Protein AF-A0A7V0W0X7-F1 (afdb_monomer_lite)

Secondary structure (DSSP, 8-state):
--HHHHHHHHHHHHHHHHHHHHHHHHH---HHHHHHHHHHHHHHHHHHHHHH-

Foldseek 3Di:
DDPVVVLVVLLVVLVVLLVVLCVQLVPDPDPVSVVVSNVSSVVSVVVNVVSVD

Structure (mmCIF, N/CA/C/O backbone):
data_AF-A0A7V0W0X7-F1
#
_entry.id   AF-A0A7V0W0X7-F1
#
loop_
_atom_site.group_PDB
_atom_site.id
_atom_site.type_symbol
_atom_site.label_atom_id
_atom_site.label_alt_id
_atom_site.label_comp_id
_atom_site.label_asym_id
_atom_site.label_entity_id
_atom_site.label_seq_id
_atom_site.pdbx_PDB_ins_code
_atom_site.Cartn_x
_atom_site.Cartn_y
_atom_site.Cartn_z
_atom_site.occupancy
_atom_site.B_iso_or_equiv
_atom_site.auth_seq_id
_atom_site.auth_comp_id
_atom_site.auth_asym_id
_atom_site.auth_atom_id
_atom_site.pdbx_PDB_model_num
ATOM 1 N N . MET A 1 1 ? 15.747 12.725 -16.049 1.00 72.00 1 MET A N 1
ATOM 2 C CA . MET A 1 1 ? 15.024 11.497 -15.650 1.00 72.00 1 MET A CA 1
ATOM 3 C C . MET A 1 1 ? 15.163 10.492 -16.787 1.00 72.00 1 MET A C 1
ATOM 5 O O . MET A 1 1 ? 14.959 10.903 -17.920 1.00 72.00 1 MET A O 1
ATOM 9 N N . ASN A 1 2 ? 15.556 9.241 -16.536 1.00 93.69 2 ASN A N 1
ATOM 10 C CA . ASN A 1 2 ? 15.523 8.178 -17.552 1.00 93.69 2 ASN A CA 1
ATOM 11 C C . ASN A 1 2 ? 14.524 7.094 -17.119 1.00 93.69 2 ASN A C 1
ATOM 13 O O . ASN A 1 2 ? 14.134 7.057 -15.952 1.00 93.69 2 ASN A O 1
ATOM 17 N N . ILE A 1 3 ? 14.115 6.236 -18.053 1.00 95.88 3 ILE A N 1
ATOM 18 C CA . ILE A 1 3 ? 13.047 5.245 -17.838 1.00 95.88 3 ILE A CA 1
ATOM 19 C C . ILE A 1 3 ? 13.356 4.330 -16.645 1.00 95.88 3 ILE A C 1
ATOM 21 O O . ILE A 1 3 ? 12.482 4.091 -15.820 1.00 95.88 3 ILE A O 1
ATOM 25 N N . ILE A 1 4 ? 14.613 3.902 -16.491 1.00 96.19 4 ILE A N 1
ATOM 26 C CA . ILE A 1 4 ? 15.048 3.041 -15.379 1.00 96.19 4 ILE A CA 1
ATOM 27 C C . ILE A 1 4 ? 14.829 3.729 -14.026 1.00 96.19 4 ILE A C 1
ATOM 29 O O . ILE A 1 4 ? 14.330 3.116 -13.083 1.00 96.19 4 ILE A O 1
ATOM 33 N N . ASN A 1 5 ? 15.190 5.007 -13.912 1.00 97.25 5 ASN A N 1
ATOM 34 C CA . ASN A 1 5 ? 15.000 5.754 -12.672 1.00 97.25 5 ASN A CA 1
ATOM 35 C C . ASN A 1 5 ? 13.515 6.023 -12.395 1.00 97.25 5 ASN A C 1
ATOM 37 O O . ASN A 1 5 ? 13.107 5.949 -11.240 1.00 97.25 5 ASN A O 1
ATOM 41 N N . THR A 1 6 ? 12.704 6.273 -13.427 1.00 97.81 6 THR A N 1
ATOM 42 C CA . THR A 1 6 ? 11.246 6.406 -13.277 1.00 97.81 6 THR A CA 1
ATOM 43 C C . THR A 1 6 ? 10.619 5.105 -12.776 1.00 97.81 6 THR A C 1
ATOM 45 O O . THR A 1 6 ? 9.839 5.138 -11.830 1.00 97.81 6 THR A O 1
ATOM 48 N N . LEU A 1 7 ? 11.012 3.960 -13.344 1.00 98.12 7 LEU A N 1
ATOM 49 C CA . LEU A 1 7 ? 10.501 2.648 -12.945 1.00 98.12 7 LEU A CA 1
ATOM 50 C C . LEU A 1 7 ? 10.854 2.317 -11.490 1.00 98.12 7 LEU A C 1
ATOM 52 O O . LEU A 1 7 ? 9.997 1.900 -10.719 1.00 98.12 7 LEU A O 1
ATOM 56 N N . ARG A 1 8 ? 12.095 2.593 -11.071 1.00 98.19 8 ARG A N 1
ATOM 57 C CA . ARG A 1 8 ? 12.514 2.422 -9.669 1.00 98.19 8 ARG A CA 1
ATOM 58 C C . ARG A 1 8 ? 11.717 3.294 -8.705 1.00 98.19 8 ARG A C 1
ATOM 60 O O . ARG A 1 8 ? 11.419 2.852 -7.599 1.00 98.19 8 ARG A O 1
ATOM 67 N N . THR A 1 9 ? 11.408 4.529 -9.092 1.00 98.31 9 THR A N 1
ATOM 68 C CA . THR A 1 9 ? 10.569 5.417 -8.278 1.00 98.31 9 THR A CA 1
ATOM 69 C C . THR A 1 9 ? 9.144 4.882 -8.175 1.00 98.31 9 THR A C 1
ATOM 71 O O . THR A 1 9 ? 8.597 4.886 -7.077 1.00 98.31 9 THR A O 1
ATOM 74 N N . ALA A 1 10 ? 8.574 4.372 -9.271 1.00 98.38 10 ALA A N 1
ATOM 75 C CA . ALA A 1 10 ? 7.246 3.764 -9.269 1.00 98.38 10 ALA A CA 1
ATOM 76 C C . ALA A 1 10 ? 7.191 2.537 -8.343 1.00 98.38 10 ALA A C 1
ATOM 78 O O . ALA A 1 10 ? 6.376 2.510 -7.433 1.00 98.38 10 ALA A O 1
ATOM 79 N N . ILE A 1 11 ? 8.140 1.600 -8.462 1.00 98.75 11 ILE A N 1
ATOM 80 C CA . ILE A 1 11 ? 8.221 0.418 -7.581 1.00 98.75 11 ILE A CA 1
ATOM 81 C C . ILE A 1 11 ? 8.307 0.821 -6.100 1.00 98.75 11 ILE A C 1
ATOM 83 O O . ILE A 1 11 ? 7.628 0.246 -5.253 1.00 98.75 11 ILE A O 1
ATOM 87 N N . LYS A 1 12 ? 9.112 1.841 -5.765 1.00 98.69 12 LYS A N 1
ATOM 88 C CA . LYS A 1 12 ? 9.189 2.354 -4.387 1.00 98.69 12 LYS A CA 1
ATOM 89 C C . LYS A 1 12 ? 7.864 2.945 -3.910 1.00 98.69 12 LYS A C 1
ATOM 91 O O . LYS A 1 12 ? 7.520 2.750 -2.750 1.00 98.69 12 LYS A O 1
ATOM 96 N N . ALA A 1 13 ? 7.145 3.652 -4.781 1.00 98.75 13 ALA A N 1
ATOM 97 C CA . ALA A 1 13 ? 5.835 4.198 -4.454 1.00 98.75 13 ALA A CA 1
ATOM 98 C C . ALA A 1 13 ? 4.828 3.079 -4.146 1.00 98.75 13 ALA A C 1
ATOM 100 O O . ALA A 1 13 ? 4.144 3.170 -3.130 1.00 98.75 13 ALA A O 1
ATOM 101 N N . GLU A 1 14 ? 4.818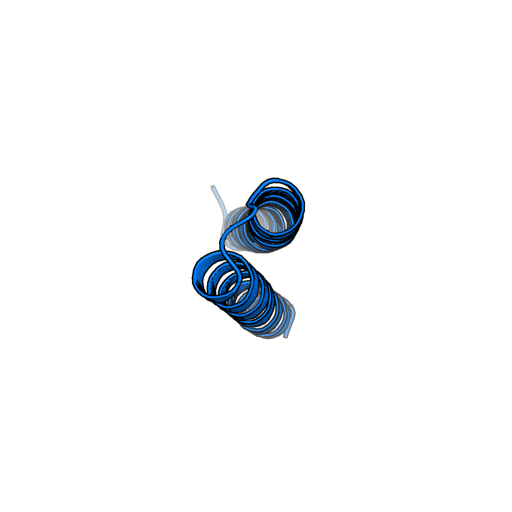 1.999 -4.936 1.00 98.81 14 GLU A N 1
ATOM 102 C CA . GLU A 1 14 ? 3.959 0.835 -4.680 1.00 98.81 14 GLU A CA 1
ATOM 103 C C . GLU A 1 14 ? 4.264 0.187 -3.323 1.00 98.81 14 GLU A C 1
ATOM 105 O O . GLU A 1 14 ? 3.359 -0.098 -2.542 1.00 98.81 14 GLU A O 1
ATOM 110 N N . ILE A 1 15 ? 5.546 0.002 -2.989 1.00 98.81 15 ILE A N 1
ATOM 111 C CA . ILE A 1 15 ? 5.965 -0.559 -1.693 1.00 98.81 15 ILE A CA 1
ATOM 112 C C . ILE A 1 15 ? 5.517 0.344 -0.534 1.00 98.81 15 ILE A C 1
ATOM 114 O O . ILE A 1 15 ? 4.937 -0.139 0.439 1.00 98.81 15 ILE A O 1
ATOM 118 N N . SER A 1 16 ? 5.733 1.659 -0.640 1.00 98.81 16 SER A N 1
ATOM 119 C CA . SER A 1 16 ? 5.305 2.611 0.390 1.00 98.81 16 SER A CA 1
ATOM 120 C C . SER A 1 16 ? 3.782 2.661 0.543 1.00 98.81 16 SER A C 1
ATOM 122 O O . SER A 1 16 ? 3.288 2.758 1.666 1.00 98.81 16 SER A O 1
ATOM 124 N N . ALA A 1 17 ? 3.026 2.552 -0.551 1.00 98.81 17 ALA A N 1
ATOM 125 C CA . ALA A 1 17 ? 1.568 2.515 -0.508 1.00 98.81 17 ALA A CA 1
ATOM 126 C C . ALA A 1 17 ? 1.051 1.235 0.174 1.00 98.81 17 ALA A C 1
ATOM 128 O O . ALA A 1 17 ? 0.143 1.308 1.003 1.00 98.81 17 ALA A O 1
ATOM 129 N N . GLN A 1 18 ? 1.678 0.078 -0.077 1.00 98.81 18 GLN A N 1
ATOM 130 C CA . GLN A 1 18 ? 1.361 -1.163 0.643 1.00 98.81 18 GLN A CA 1
ATOM 131 C C . GLN A 1 18 ? 1.535 -1.020 2.158 1.00 98.81 18 GLN A C 1
ATOM 133 O O . GLN A 1 18 ? 0.670 -1.457 2.918 1.00 98.81 18 GLN A O 1
ATOM 138 N N . GLU A 1 19 ? 2.657 -0.450 2.606 1.00 98.81 19 GLU A N 1
ATOM 139 C CA . GLU A 1 19 ? 2.928 -0.221 4.030 1.00 98.81 19 GLU A CA 1
ATOM 140 C C . GLU A 1 19 ? 1.931 0.770 4.633 1.00 98.81 19 GLU A C 1
ATOM 142 O O . GLU A 1 19 ? 1.361 0.503 5.690 1.00 98.81 19 GLU A O 1
ATOM 147 N N . MET A 1 20 ? 1.654 1.868 3.926 1.00 98.81 20 MET A N 1
ATOM 148 C CA . MET A 1 20 ? 0.684 2.876 4.346 1.00 98.81 20 MET A CA 1
ATOM 149 C C . MET A 1 20 ? -0.702 2.263 4.568 1.00 98.81 20 MET A C 1
ATOM 151 O O . MET A 1 20 ? -1.269 2.415 5.648 1.00 98.81 20 MET A O 1
ATOM 155 N N . TYR A 1 21 ? -1.237 1.527 3.590 1.00 98.88 21 TYR A N 1
ATOM 156 C CA . TYR A 1 21 ? -2.556 0.914 3.730 1.00 98.88 21 TYR A CA 1
ATOM 157 C C . TYR A 1 21 ? -2.595 -0.155 4.824 1.00 98.88 21 TYR A C 1
ATOM 159 O O . TYR A 1 21 ? -3.571 -0.221 5.566 1.00 98.88 21 TYR A O 1
ATOM 167 N N . LYS A 1 22 ? -1.536 -0.957 4.995 1.00 98.81 22 LYS A N 1
ATOM 168 C CA . LYS A 1 22 ? -1.463 -1.901 6.123 1.00 98.81 22 LYS A CA 1
ATOM 169 C C . LYS A 1 22 ? -1.522 -1.175 7.465 1.00 98.81 22 LYS A C 1
ATOM 171 O O . LYS A 1 22 ? -2.295 -1.585 8.321 1.00 98.81 22 LYS A O 1
ATOM 176 N N . ASN A 1 23 ? -0.788 -0.075 7.626 1.00 98.81 23 ASN A N 1
ATOM 177 C CA . ASN A 1 23 ? -0.826 0.715 8.858 1.00 98.81 23 ASN A CA 1
ATOM 178 C C . ASN A 1 23 ? -2.229 1.289 9.110 1.00 98.81 23 ASN A C 1
ATOM 180 O O . ASN A 1 23 ? -2.765 1.132 10.203 1.00 98.81 23 ASN A O 1
ATOM 184 N N . MET A 1 24 ? -2.883 1.842 8.082 1.00 98.69 24 MET A N 1
ATOM 185 C CA . MET A 1 24 ? -4.267 2.328 8.192 1.00 98.69 24 MET A CA 1
ATOM 186 C C . MET A 1 24 ? -5.258 1.212 8.573 1.00 98.69 24 MET A C 1
ATOM 188 O O . MET A 1 24 ? -6.210 1.456 9.316 1.00 98.69 24 MET A O 1
ATOM 192 N N . ALA A 1 25 ? -5.036 -0.017 8.094 1.00 98.75 25 ALA A N 1
ATOM 193 C CA . ALA A 1 25 ? -5.831 -1.188 8.463 1.00 98.75 25 ALA A CA 1
ATOM 194 C C . ALA A 1 25 ? -5.657 -1.583 9.942 1.00 98.75 25 ALA A C 1
ATOM 196 O O . ALA A 1 25 ? -6.598 -2.092 10.553 1.00 98.75 25 ALA A O 1
ATOM 197 N N . GLU A 1 26 ? -4.476 -1.360 10.525 1.00 98.44 26 GLU A N 1
ATOM 198 C CA . GLU A 1 26 ? -4.229 -1.620 11.948 1.00 98.44 26 GLU A CA 1
ATOM 199 C C . GLU A 1 26 ? -4.716 -0.494 12.866 1.00 98.44 26 GLU A C 1
ATOM 201 O O . GLU A 1 26 ? -5.104 -0.763 14.001 1.00 98.44 26 GLU A O 1
ATOM 206 N N . GLU A 1 27 ? -4.736 0.751 12.389 1.00 98.50 27 GLU A N 1
ATOM 207 C CA . GLU A 1 27 ? -5.160 1.916 13.177 1.00 98.50 27 GLU A CA 1
ATOM 208 C C . GLU A 1 27 ? -6.685 2.092 13.239 1.00 98.50 27 GLU A C 1
ATOM 210 O O . GLU A 1 27 ? -7.207 2.727 14.158 1.00 98.50 27 GLU A O 1
ATOM 215 N N . THR A 1 28 ? -7.423 1.540 12.274 1.00 98.25 28 THR A N 1
ATOM 216 C CA . THR A 1 28 ? -8.883 1.668 12.226 1.00 98.25 28 THR A CA 1
ATOM 217 C C . THR A 1 28 ? -9.598 0.627 13.090 1.00 98.25 28 THR A C 1
ATOM 219 O O . THR A 1 28 ? -9.240 -0.550 13.124 1.00 98.25 28 THR A O 1
ATOM 222 N N . THR A 1 29 ? -10.677 1.044 13.756 1.00 98.31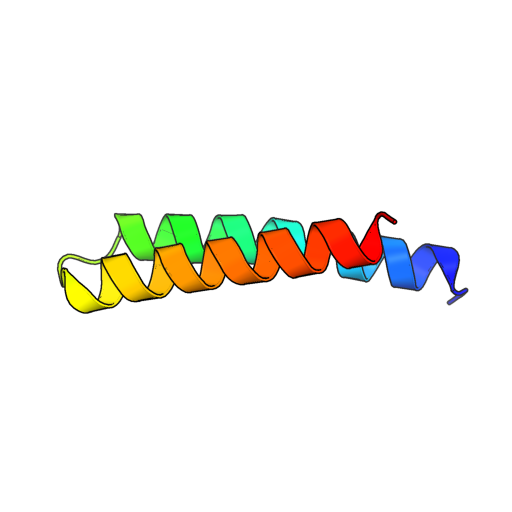 29 THR A N 1
ATOM 223 C CA . THR A 1 29 ? -11.578 0.155 14.513 1.00 98.31 29 THR A CA 1
ATOM 224 C C . THR A 1 29 ? -12.795 -0.293 13.706 1.00 98.31 29 THR A C 1
ATOM 226 O O . THR A 1 29 ? -13.518 -1.192 14.136 1.00 98.31 29 THR A O 1
ATOM 229 N N . ASN A 1 30 ? -13.040 0.313 12.540 1.00 98.62 30 ASN A N 1
ATOM 230 C CA . ASN A 1 30 ? -14.145 -0.067 11.670 1.00 98.62 30 ASN A CA 1
ATOM 231 C C . ASN A 1 30 ? -13.744 -1.297 10.817 1.00 98.62 30 ASN A C 1
ATOM 233 O O . ASN A 1 30 ? -12.759 -1.224 10.072 1.00 98.62 30 ASN A O 1
ATOM 237 N N . PRO A 1 31 ? -14.480 -2.422 10.901 1.00 98.38 31 PRO A N 1
ATOM 238 C CA . PRO A 1 31 ? -14.102 -3.661 10.222 1.00 98.38 31 PRO A CA 1
ATOM 239 C C . PRO A 1 31 ? -14.186 -3.566 8.692 1.00 98.38 31 PRO A C 1
ATOM 241 O O . PRO A 1 31 ? -13.356 -4.163 8.002 1.00 98.38 31 PRO A O 1
ATOM 244 N N . GLU A 1 32 ? -15.125 -2.792 8.143 1.00 98.62 32 GLU A N 1
ATOM 245 C CA . GLU A 1 32 ? -15.236 -2.577 6.697 1.00 98.62 32 GLU A CA 1
ATOM 246 C C . GLU A 1 32 ? -14.0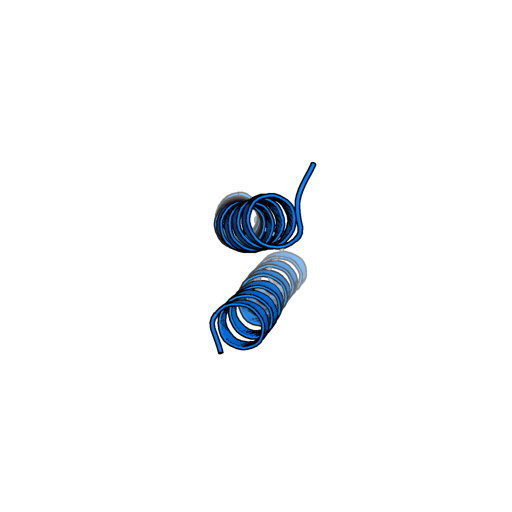35 -1.789 6.154 1.00 98.62 32 GLU A C 1
ATOM 248 O O . GLU A 1 32 ? -13.447 -2.163 5.139 1.00 98.62 32 GLU A O 1
ATOM 253 N N . ALA A 1 33 ? -13.612 -0.743 6.865 1.00 98.56 33 ALA A N 1
ATOM 254 C CA . ALA A 1 33 ? -12.439 0.057 6.539 1.00 98.56 33 ALA A CA 1
ATOM 255 C C . ALA A 1 33 ? -11.154 -0.775 6.643 1.00 98.56 33 ALA A C 1
ATOM 257 O O . ALA A 1 33 ? -10.316 -0.713 5.745 1.00 98.56 33 ALA A O 1
ATOM 258 N N . LYS A 1 34 ? -11.020 -1.609 7.686 1.00 98.81 34 LYS A N 1
ATOM 259 C CA . LYS A 1 34 ? -9.888 -2.538 7.826 1.00 98.81 34 LYS A CA 1
ATOM 260 C C . LYS A 1 34 ? -9.792 -3.479 6.626 1.00 98.81 34 LYS A C 1
ATOM 262 O O . LYS A 1 34 ? -8.721 -3.631 6.041 1.00 98.81 34 LYS A O 1
ATOM 267 N N . SER A 1 35 ? -10.918 -4.071 6.224 1.00 98.75 35 SER A N 1
ATOM 268 C CA . SER A 1 35 ? -10.978 -4.931 5.039 1.00 98.75 35 SER A CA 1
ATOM 269 C C . SER A 1 35 ? -10.603 -4.171 3.764 1.00 98.75 35 SER A C 1
ATOM 271 O O . SER A 1 35 ? -9.795 -4.663 2.976 1.00 98.75 35 SER A O 1
ATOM 273 N N . LEU A 1 36 ? -11.137 -2.962 3.567 1.00 98.81 36 LEU A N 1
ATOM 274 C CA . LEU A 1 36 ? -10.824 -2.128 2.407 1.00 98.81 36 LEU A CA 1
ATOM 275 C C . LEU A 1 36 ? -9.324 -1.823 2.312 1.00 98.81 36 LEU A C 1
ATOM 277 O O . LEU A 1 36 ? -8.732 -2.020 1.254 1.00 98.81 36 LEU A O 1
ATOM 281 N N . PHE A 1 37 ? -8.692 -1.394 3.403 1.00 98.88 37 PHE A N 1
ATOM 282 C CA . PHE A 1 37 ? -7.268 -1.066 3.395 1.00 98.88 37 PHE A CA 1
ATOM 283 C C . PHE A 1 37 ? -6.382 -2.279 3.087 1.00 98.88 37 PHE A C 1
ATOM 285 O O . PHE A 1 37 ? -5.438 -2.155 2.307 1.00 98.88 37 PHE A O 1
ATOM 292 N N . TYR A 1 38 ? -6.705 -3.474 3.591 1.00 98.88 38 TYR A N 1
ATOM 293 C CA . TYR A 1 38 ? -5.968 -4.673 3.180 1.00 98.88 38 TYR A CA 1
ATOM 294 C C . TYR A 1 38 ? -6.147 -5.008 1.694 1.00 98.88 38 TYR A C 1
ATOM 296 O O . TYR A 1 38 ? -5.179 -5.431 1.061 1.00 98.88 38 TYR A O 1
ATOM 304 N N . HIS A 1 39 ? -7.337 -4.801 1.118 1.00 98.81 39 HIS A N 1
ATOM 305 C CA . HIS A 1 39 ? -7.535 -4.976 -0.325 1.00 98.81 39 HIS A CA 1
ATOM 306 C C . HIS A 1 39 ? -6.692 -3.984 -1.131 1.00 98.81 39 HIS A C 1
ATOM 308 O O . HIS A 1 39 ? -6.024 -4.395 -2.077 1.00 98.81 39 HIS A O 1
ATOM 314 N N . LEU A 1 40 ? -6.660 -2.711 -0.723 1.00 98.88 40 LEU A N 1
ATOM 315 C CA . LEU A 1 40 ? -5.825 -1.691 -1.362 1.00 98.88 40 LEU A CA 1
ATOM 316 C C . LEU A 1 40 ? -4.339 -2.063 -1.287 1.00 98.88 40 LEU A C 1
ATOM 318 O O . LEU A 1 40 ? -3.670 -2.083 -2.314 1.00 98.88 40 LEU A O 1
ATOM 322 N N . ALA A 1 41 ? -3.841 -2.490 -0.121 1.00 98.81 41 ALA A N 1
ATOM 323 C CA . ALA A 1 41 ? -2.476 -3.009 0.003 1.00 98.81 41 ALA A CA 1
ATOM 324 C C . ALA A 1 41 ? -2.211 -4.215 -0.925 1.00 98.81 41 ALA A C 1
ATOM 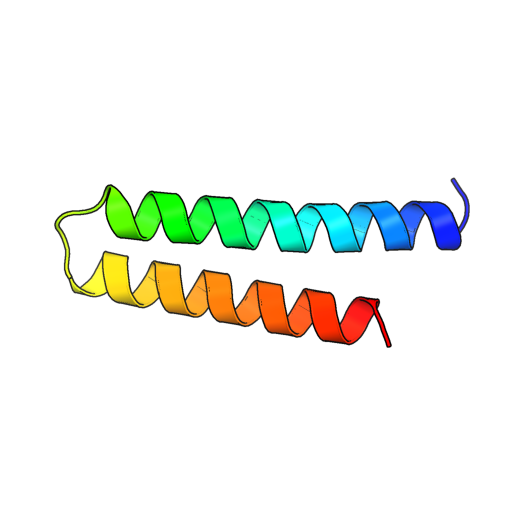326 O O . ALA A 1 41 ? -1.103 -4.388 -1.430 1.00 98.81 41 ALA A O 1
ATOM 327 N N . GLY A 1 42 ? -3.216 -5.062 -1.165 1.00 98.75 42 GLY A N 1
ATOM 328 C CA . GLY A 1 42 ? -3.133 -6.159 -2.132 1.00 98.75 42 GLY A CA 1
ATOM 329 C C . GLY A 1 42 ? -3.029 -5.688 -3.588 1.00 98.75 42 GLY A C 1
ATOM 330 O O . GLY A 1 42 ? -2.281 -6.281 -4.371 1.00 98.75 42 GLY A O 1
ATOM 331 N N . TYR A 1 43 ? -3.725 -4.611 -3.956 1.00 98.75 43 TYR A N 1
ATOM 332 C CA . TYR A 1 43 ? -3.638 -4.024 -5.296 1.00 98.75 43 TYR A CA 1
ATOM 333 C C . TYR A 1 43 ? -2.261 -3.429 -5.570 1.00 98.75 43 TYR A C 1
ATOM 335 O O . TYR A 1 43 ? -1.656 -3.779 -6.580 1.00 98.75 43 TYR A O 1
ATOM 343 N N . GLU A 1 44 ? -1.699 -2.669 -4.630 1.00 98.81 44 GLU A N 1
ATOM 344 C CA . GLU A 1 44 ? -0.356 -2.096 -4.807 1.00 98.81 44 GLU A CA 1
ATOM 345 C C . GLU A 1 44 ? 0.730 -3.182 -4.884 1.00 98.81 44 GLU A C 1
ATOM 347 O O . GLU A 1 44 ? 1.726 -3.044 -5.592 1.00 98.81 44 GLU A O 1
ATOM 352 N N . ARG A 1 45 ? 0.521 -4.341 -4.240 1.00 98.69 45 ARG A N 1
ATOM 353 C CA . ARG A 1 45 ? 1.390 -5.511 -4.448 1.00 98.69 45 ARG A CA 1
ATOM 354 C C . ARG A 1 45 ? 1.305 -6.051 -5.875 1.00 98.69 45 ARG A C 1
ATOM 356 O O . ARG A 1 45 ? 2.321 -6.461 -6.433 1.00 98.69 45 ARG A O 1
ATOM 363 N N . THR A 1 46 ? 0.113 -6.063 -6.461 1.00 98.62 46 THR A N 1
ATOM 364 C CA . THR A 1 46 ? -0.090 -6.494 -7.851 1.00 98.62 46 THR A CA 1
ATOM 365 C C . THR A 1 46 ? 0.559 -5.506 -8.823 1.00 98.62 46 THR A C 1
ATOM 367 O O . THR A 1 46 ? 1.231 -5.926 -9.763 1.00 98.62 46 THR A O 1
ATOM 370 N N . HIS A 1 47 ? 0.435 -4.200 -8.569 1.00 98.69 47 HIS A N 1
ATOM 371 C CA . HIS A 1 47 ? 1.120 -3.162 -9.342 1.00 98.69 47 HIS A CA 1
ATOM 372 C C . HIS A 1 47 ? 2.644 -3.289 -9.242 1.00 98.69 47 HIS A C 1
ATOM 374 O O . HIS A 1 47 ? 3.320 -3.286 -10.268 1.00 98.69 47 HIS A O 1
ATOM 380 N N . GLN A 1 48 ? 3.188 -3.494 -8.036 1.00 98.62 48 GLN A N 1
ATOM 381 C CA . GLN A 1 48 ? 4.617 -3.751 -7.838 1.00 98.62 48 GLN A CA 1
ATOM 382 C C . GLN A 1 48 ? 5.094 -4.924 -8.704 1.00 98.62 48 GLN A C 1
ATOM 384 O O . GLN A 1 48 ? 6.057 -4.777 -9.452 1.00 98.62 48 GLN A O 1
ATOM 389 N N . GLN A 1 49 ? 4.403 -6.067 -8.639 1.00 98.56 49 GLN A N 1
ATOM 390 C CA . GLN A 1 49 ? 4.756 -7.257 -9.419 1.00 98.56 49 GLN A CA 1
ATOM 391 C C . GLN A 1 49 ? 4.719 -6.998 -10.927 1.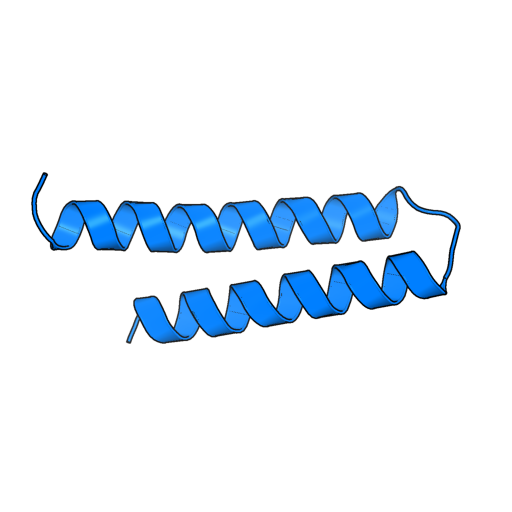00 98.56 49 GLN A C 1
ATOM 393 O O . GLN A 1 49 ? 5.565 -7.510 -11.654 1.00 98.56 49 GLN A O 1
ATOM 398 N N . PHE A 1 50 ? 3.762 -6.195 -11.398 1.00 98.44 50 PHE A N 1
ATOM 399 C CA . PHE A 1 50 ? 3.684 -5.794 -12.800 1.00 98.44 50 PHE A CA 1
ATOM 400 C C . PHE A 1 50 ? 4.865 -4.907 -13.223 1.00 98.44 50 PHE A C 1
ATOM 402 O O . PHE A 1 50 ? 5.368 -5.054 -14.331 1.00 98.44 50 PHE A O 1
ATOM 409 N N . LEU A 1 51 ? 5.320 -4.001 -12.354 1.00 98.06 51 LEU A N 1
ATOM 410 C CA . LEU A 1 51 ? 6.454 -3.110 -12.628 1.00 98.06 51 LEU A CA 1
ATOM 411 C C . LEU A 1 51 ? 7.822 -3.809 -12.535 1.00 98.06 51 LEU A C 1
ATOM 413 O O . LEU A 1 51 ? 8.796 -3.314 -13.100 1.00 98.06 51 LEU A O 1
ATOM 417 N N . GLU A 1 52 ? 7.913 -4.913 -11.793 1.00 96.88 52 GLU A N 1
ATOM 418 C CA . GLU A 1 52 ? 9.137 -5.712 -11.626 1.00 96.88 52 GLU A CA 1
ATOM 419 C C . GLU A 1 52 ? 9.358 -6.759 -12.732 1.00 96.88 52 GLU A C 1
ATOM 421 O O . GLU A 1 52 ? 10.459 -7.309 -12.817 1.00 96.88 52 GLU A O 1
ATOM 426 N N . ALA A 1 53 ? 8.333 -7.041 -13.544 1.00 91.19 53 ALA A N 1
ATOM 427 C CA . ALA A 1 53 ? 8.374 -8.002 -14.650 1.00 91.19 53 ALA A CA 1
ATOM 428 C C . ALA A 1 53 ? 9.193 -7.495 -15.850 1.00 91.19 53 ALA A C 1
ATOM 430 O O . ALA A 1 53 ? 9.913 -8.332 -16.445 1.00 91.19 53 ALA A O 1
#

Sequence (53 aa):
MNIINTLRTAIKAEISAQEMYKNMAEETTNPEAKSLFYHLAGYERT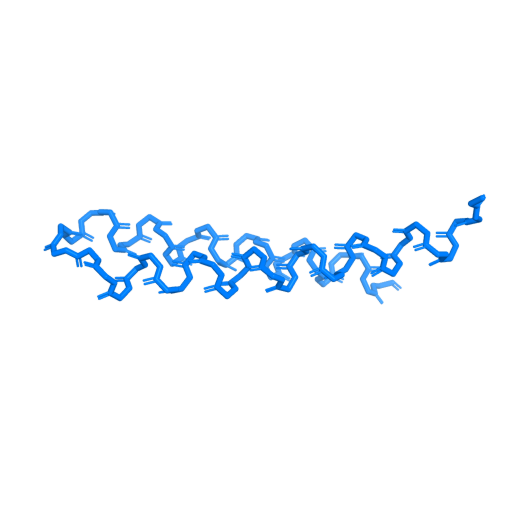HQQFLEA

pLDDT: mean 97.74, std 3.81, range [72.0, 98.88]

Radius of gyration: 12.98 Å; chains: 1; bounding box: 31×20×32 Å